Protein AF-A0AA41H7H0-F1 (afdb_monomer_lite)

Radius of gyration: 14.62 Å; chains: 1; bounding box: 37×20×45 Å

pLDDT: mean 85.16, std 9.26, range [47.34, 96.25]

Structure (mmCIF, N/CA/C/O backbone):
data_AF-A0AA41H7H0-F1
#
_entry.id   AF-A0AA41H7H0-F1
#
loop_
_atom_site.group_PDB
_atom_site.id
_atom_site.type_symbol
_atom_site.label_atom_id
_atom_site.label_alt_id
_atom_site.label_comp_id
_atom_site.label_asym_id
_atom_site.label_entity_id
_atom_site.label_seq_id
_atom_site.pdbx_PDB_ins_code
_atom_site.Cartn_x
_atom_site.Cartn_y
_atom_site.Cartn_z
_atom_site.occupancy
_atom_site.B_iso_or_equiv
_atom_site.auth_seq_id
_atom_site.auth_comp_id
_atom_site.auth_asym_id
_atom_site.auth_atom_id
_atom_site.pdbx_PDB_model_num
ATOM 1 N N . MET A 1 1 ? 5.687 6.953 16.410 1.00 66.69 1 MET A N 1
ATOM 2 C CA . MET A 1 1 ? 4.572 5.976 16.454 1.00 66.69 1 MET A CA 1
ATOM 3 C C . MET A 1 1 ? 3.593 6.211 17.602 1.00 66.69 1 MET A C 1
ATOM 5 O O . MET A 1 1 ? 2.404 6.021 17.392 1.00 66.69 1 MET A O 1
ATOM 9 N N . THR A 1 2 ? 4.023 6.683 18.778 1.00 73.06 2 THR A N 1
ATOM 10 C CA . THR A 1 2 ? 3.118 7.040 19.896 1.00 73.06 2 THR A CA 1
ATOM 11 C C . THR A 1 2 ? 2.035 8.058 19.512 1.00 73.06 2 THR A C 1
ATOM 13 O O . THR A 1 2 ? 0.883 7.904 19.909 1.00 73.06 2 THR A O 1
ATOM 16 N N . TRP A 1 3 ? 2.356 9.047 18.669 1.00 80.00 3 TRP A N 1
ATOM 17 C CA . TRP A 1 3 ? 1.374 10.027 18.186 1.00 80.00 3 TRP A CA 1
ATOM 18 C C . TRP A 1 3 ? 0.286 9.423 17.275 1.00 80.00 3 TRP A C 1
ATOM 20 O O . TRP A 1 3 ? -0.851 9.896 17.327 1.00 80.00 3 TRP A O 1
ATOM 30 N N . CYS A 1 4 ? 0.617 8.399 16.472 1.00 81.56 4 CYS A N 1
ATOM 31 C CA . CYS A 1 4 ? -0.334 7.663 15.625 1.00 81.56 4 CYS A CA 1
ATOM 32 C C . CYS A 1 4 ? -1.323 6.894 16.500 1.00 81.56 4 CYS A C 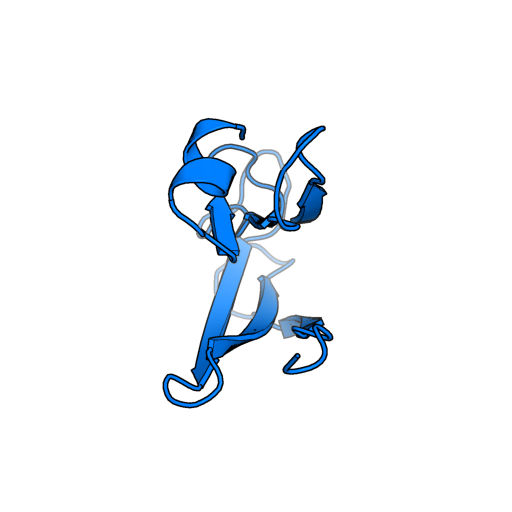1
ATOM 34 O O . CYS A 1 4 ? -2.532 6.955 16.287 1.00 81.56 4 CYS A O 1
ATOM 36 N N . ALA A 1 5 ? -0.789 6.229 17.528 1.00 78.06 5 ALA A N 1
ATOM 37 C CA . ALA A 1 5 ? -1.554 5.452 18.493 1.00 78.06 5 ALA A CA 1
ATOM 38 C C . ALA A 1 5 ? -2.591 6.318 19.222 1.00 78.06 5 ALA A C 1
ATOM 40 O O . ALA A 1 5 ? -3.772 5.981 19.247 1.00 78.06 5 ALA A O 1
ATOM 41 N N . GLY A 1 6 ? -2.165 7.480 19.734 1.00 79.44 6 GLY A N 1
ATOM 42 C CA . GLY A 1 6 ? -3.050 8.430 20.419 1.00 79.44 6 GLY A CA 1
ATOM 43 C C . GLY A 1 6 ? -4.129 9.048 19.521 1.00 79.44 6 GLY A C 1
ATOM 44 O O . GLY A 1 6 ? -5.124 9.552 20.026 1.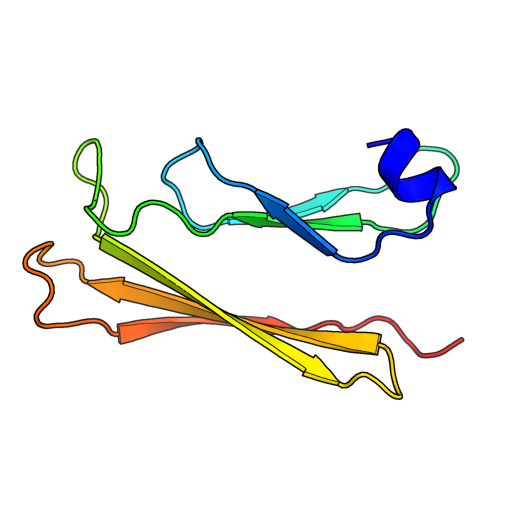00 79.44 6 GLY A O 1
ATOM 45 N N . ARG A 1 7 ? -3.962 8.988 18.193 1.00 85.12 7 ARG A N 1
ATOM 46 C CA . ARG A 1 7 ? -4.939 9.459 17.193 1.00 85.12 7 ARG A CA 1
ATOM 47 C C . ARG A 1 7 ? -5.750 8.331 16.556 1.00 85.12 7 ARG A C 1
ATOM 49 O O . ARG A 1 7 ? -6.484 8.582 15.609 1.00 85.12 7 ARG A O 1
ATOM 56 N N . GLN A 1 8 ? -5.611 7.101 17.053 1.00 81.25 8 GLN A N 1
ATOM 57 C CA . GLN A 1 8 ? -6.285 5.917 16.512 1.00 81.25 8 GLN A CA 1
ATOM 58 C C . GLN A 1 8 ? -6.001 5.665 15.017 1.00 81.25 8 GLN A C 1
ATOM 60 O O . GLN A 1 8 ? -6.841 5.128 14.294 1.00 81.25 8 GLN A O 1
ATOM 65 N N . VAL A 1 9 ? -4.807 6.029 14.542 1.00 85.12 9 VAL A N 1
ATOM 66 C CA . VAL A 1 9 ? -4.382 5.760 13.162 1.00 85.12 9 VAL A CA 1
ATOM 67 C C . VAL A 1 9 ? -4.055 4.274 13.021 1.00 85.12 9 VAL A C 1
ATOM 69 O O . VAL A 1 9 ? -3.130 3.788 13.664 1.00 85.12 9 VAL A O 1
ATOM 72 N N . GLY A 1 10 ? -4.806 3.551 12.185 1.00 83.06 10 GLY A N 1
ATOM 73 C CA . GLY A 1 10 ? -4.608 2.112 11.958 1.00 83.06 10 GLY A CA 1
ATOM 74 C C . GLY A 1 10 ? -3.662 1.759 10.804 1.00 83.06 10 GLY A C 1
ATOM 75 O O . GLY A 1 10 ? -3.086 0.673 10.808 1.00 83.06 10 GLY A O 1
ATOM 76 N N . LEU A 1 11 ? -3.496 2.668 9.840 1.00 87.69 11 LEU A N 1
ATOM 77 C CA . LEU A 1 11 ? -2.691 2.481 8.634 1.00 87.69 11 LEU A CA 1
ATOM 78 C C . LEU A 1 11 ? -1.872 3.748 8.357 1.00 87.69 11 LEU A C 1
ATOM 80 O O . LEU A 1 11 ? -2.412 4.853 8.397 1.00 87.69 11 LEU A O 1
ATOM 84 N N . VAL A 1 12 ? -0.582 3.589 8.067 1.00 90.12 12 VAL A N 1
ATOM 85 C CA . VAL A 1 12 ? 0.335 4.669 7.677 1.00 90.12 12 VAL A CA 1
ATOM 86 C C . VAL A 1 12 ? 0.962 4.326 6.333 1.00 90.12 12 VAL A C 1
ATOM 88 O O . VAL A 1 12 ? 1.575 3.270 6.196 1.00 90.12 12 VAL A O 1
ATOM 91 N N . LEU A 1 13 ? 0.856 5.240 5.367 1.00 90.00 13 LEU A N 1
ATOM 92 C CA . LEU A 1 13 ? 1.597 5.162 4.108 1.00 90.00 13 LEU A CA 1
ATOM 93 C C . LEU A 1 13 ? 2.951 5.852 4.287 1.00 90.00 13 LEU A C 1
ATOM 95 O O . LEU A 1 13 ? 3.013 7.003 4.722 1.00 90.00 13 LEU A O 1
ATOM 99 N N . HIS A 1 14 ? 4.034 5.141 3.994 1.00 87.50 14 HIS A N 1
ATOM 100 C CA . HIS A 1 14 ? 5.393 5.562 4.312 1.00 87.50 14 HIS A CA 1
ATOM 101 C C . HIS A 1 14 ? 6.300 5.548 3.074 1.00 87.50 14 HIS A C 1
ATOM 103 O O . HIS A 1 14 ? 6.650 4.497 2.545 1.00 87.50 14 HIS A O 1
ATOM 109 N N . GLY A 1 15 ? 6.708 6.735 2.622 1.00 80.56 15 GLY A N 1
ATOM 110 C CA . GLY A 1 15 ? 7.649 6.897 1.509 1.00 80.56 15 GLY A CA 1
ATOM 111 C C . GLY A 1 15 ? 9.127 6.780 1.915 1.00 80.56 15 GLY A C 1
ATOM 112 O O . GLY A 1 15 ? 9.472 6.234 2.962 1.00 80.56 15 GLY A O 1
ATOM 113 N N . HIS A 1 16 ? 10.011 7.335 1.079 1.00 82.06 16 HIS A N 1
ATOM 114 C CA . HIS A 1 16 ? 11.454 7.544 1.307 1.00 82.06 16 HIS A CA 1
ATOM 115 C C . HIS A 1 16 ? 12.371 6.309 1.283 1.00 82.06 16 HIS A C 1
ATOM 117 O O . HIS A 1 16 ? 13.454 6.383 0.720 1.00 82.06 16 HIS A O 1
ATOM 123 N N . LYS A 1 17 ? 11.966 5.148 1.811 1.00 76.62 17 LYS A N 1
ATOM 124 C CA . LYS A 1 17 ? 12.849 3.957 1.827 1.00 76.62 17 LYS A CA 1
ATOM 125 C C . LYS A 1 17 ? 13.084 3.307 0.454 1.00 76.62 17 LYS A C 1
ATOM 127 O O . LYS A 1 17 ? 13.914 2.407 0.350 1.00 76.62 17 LYS A O 1
ATOM 132 N N . HIS A 1 18 ? 12.323 3.718 -0.566 1.00 79.00 18 HIS A N 1
ATOM 133 C CA . HIS A 1 18 ? 12.377 3.214 -1.948 1.00 79.00 18 HIS A CA 1
ATOM 134 C C . HIS A 1 18 ? 12.253 1.678 -2.061 1.00 79.00 18 HIS A C 1
ATOM 136 O O . HIS A 1 18 ? 12.642 1.089 -3.063 1.00 79.00 18 HIS A O 1
ATOM 142 N N . ILE A 1 19 ? 11.708 1.017 -1.032 1.00 77.44 19 ILE A N 1
ATOM 143 C CA . ILE A 1 19 ? 11.471 -0.428 -0.974 1.00 77.44 19 ILE A CA 1
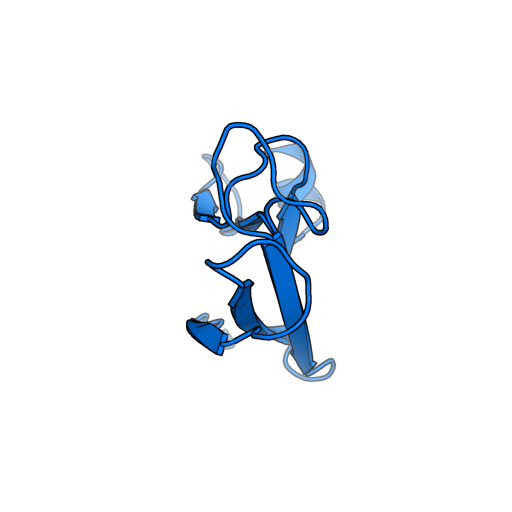ATOM 144 C C . ILE A 1 19 ? 10.024 -0.657 -0.525 1.00 77.44 19 ILE A C 1
ATOM 146 O O . ILE A 1 19 ? 9.647 -0.141 0.541 1.00 77.44 19 ILE A O 1
ATOM 150 N N . PRO A 1 20 ? 9.230 -1.437 -1.280 1.00 80.12 20 PRO A N 1
ATOM 151 C CA . PRO A 1 20 ? 7.927 -1.888 -0.823 1.00 80.12 20 PRO A CA 1
ATOM 152 C C . PRO A 1 20 ? 8.053 -2.739 0.441 1.00 80.12 20 PRO A C 1
ATOM 154 O O . PRO A 1 20 ? 8.845 -3.681 0.478 1.00 80.12 20 PRO A O 1
ATOM 157 N N . HIS A 1 21 ? 7.318 -2.405 1.498 1.00 83.56 21 HIS A N 1
ATOM 158 C CA . HIS A 1 21 ? 7.359 -3.175 2.743 1.00 83.56 21 HIS A CA 1
ATOM 159 C C . HIS A 1 21 ? 6.064 -3.064 3.537 1.00 83.56 21 HIS A C 1
ATOM 161 O O . HIS A 1 21 ? 5.351 -2.066 3.464 1.00 83.56 21 HIS A O 1
ATOM 167 N N . LEU A 1 22 ? 5.816 -4.081 4.358 1.00 88.56 22 LEU A N 1
ATOM 168 C CA . LEU A 1 22 ? 4.752 -4.104 5.349 1.00 88.56 22 LEU A CA 1
ATOM 169 C C . LEU A 1 22 ? 5.384 -4.297 6.726 1.00 88.56 22 LEU A C 1
ATOM 171 O O . LEU A 1 22 ? 6.200 -5.199 6.911 1.00 88.56 22 LEU A O 1
ATOM 175 N N . ALA A 1 23 ? 5.013 -3.462 7.690 1.00 87.88 23 ALA A N 1
ATOM 176 C CA . ALA A 1 23 ? 5.441 -3.625 9.072 1.00 87.88 23 ALA A CA 1
ATOM 177 C C . ALA A 1 23 ? 4.288 -3.328 10.030 1.00 87.88 23 ALA A C 1
ATOM 179 O O . ALA A 1 23 ? 3.631 -2.295 9.911 1.00 87.88 23 ALA A O 1
ATOM 180 N N . THR A 1 24 ? 4.087 -4.194 11.018 1.00 85.69 24 THR A N 1
ATOM 181 C CA . THR A 1 24 ? 3.176 -3.923 12.133 1.00 85.69 24 THR A CA 1
ATOM 182 C C . THR A 1 24 ? 3.989 -3.402 13.304 1.00 85.69 24 THR A C 1
ATOM 184 O O . THR A 1 24 ? 4.945 -4.039 13.742 1.00 85.69 24 THR A O 1
ATOM 187 N N . VAL A 1 25 ? 3.617 -2.232 13.816 1.00 83.25 25 VAL A N 1
ATOM 188 C CA . VAL A 1 25 ? 4.233 -1.652 15.008 1.00 83.25 25 VAL A CA 1
ATOM 189 C C . VAL A 1 25 ? 3.210 -1.641 16.131 1.00 83.25 25 VAL A C 1
ATOM 191 O O . VAL A 1 25 ? 2.127 -1.074 15.981 1.00 83.25 25 VAL A O 1
ATOM 194 N N . GLN A 1 26 ? 3.583 -2.225 17.267 1.00 78.75 26 GLN A N 1
ATOM 195 C CA . GLN A 1 26 ? 2.851 -2.129 18.527 1.00 78.75 26 GLN A CA 1
ATOM 196 C C . GLN A 1 26 ? 3.506 -1.061 19.416 1.00 78.75 26 GLN A C 1
ATOM 198 O O . GLN A 1 26 ? 4.599 -1.271 19.944 1.00 78.75 26 GLN A O 1
ATOM 203 N N . PRO A 1 27 ? 2.895 0.121 19.582 1.00 71.44 27 PRO A N 1
ATOM 204 C CA . PRO A 1 27 ? 3.319 1.079 20.596 1.00 71.44 27 PRO A CA 1
ATOM 205 C C . PRO A 1 27 ? 3.044 0.489 21.988 1.00 71.44 27 PRO A C 1
ATOM 207 O O . PRO A 1 27 ? 1.968 -0.064 22.188 1.00 71.44 27 PRO A O 1
ATOM 210 N N . MET A 1 28 ? 3.954 0.672 22.957 1.00 64.88 28 MET A N 1
ATOM 211 C CA . MET A 1 28 ? 3.900 0.074 24.314 1.00 64.88 28 MET A CA 1
ATOM 212 C C . MET A 1 28 ? 2.547 0.170 25.063 1.00 64.88 28 MET A C 1
ATOM 214 O O . MET A 1 28 ? 2.350 -0.569 26.016 1.00 64.88 28 MET A O 1
ATOM 218 N N . HIS A 1 29 ? 1.631 1.064 24.667 1.00 64.38 29 HIS A N 1
ATOM 219 C CA . HIS A 1 29 ? 0.325 1.276 25.312 1.00 64.38 29 HIS A CA 1
ATOM 220 C C . HIS A 1 29 ? -0.812 1.587 24.311 1.00 64.38 29 HIS A C 1
ATOM 222 O O . HIS A 1 29 ? -1.771 2.273 24.656 1.00 64.38 29 HIS A O 1
ATOM 228 N N . GLY A 1 30 ? -0.698 1.171 23.043 1.00 66.12 30 GLY A N 1
ATOM 229 C CA . GLY A 1 30 ? -1.634 1.585 21.991 1.00 66.12 30 GLY A CA 1
ATOM 230 C C . GLY A 1 30 ? -2.036 0.475 21.027 1.00 66.12 30 GLY A C 1
ATOM 231 O O . GLY A 1 30 ? -1.432 -0.591 20.993 1.00 66.12 30 GLY A O 1
ATOM 232 N N . ARG A 1 31 ? -3.064 0.750 20.214 1.00 73.56 31 ARG A N 1
ATOM 233 C CA . ARG A 1 31 ? -3.467 -0.125 19.104 1.00 73.56 31 ARG A CA 1
ATOM 234 C C . ARG A 1 31 ? -2.316 -0.333 18.116 1.00 73.56 31 ARG A C 1
ATOM 236 O O . ARG A 1 31 ? -1.506 0.570 17.899 1.00 73.56 31 ARG A O 1
ATOM 243 N N . GLU A 1 32 ? -2.305 -1.509 17.493 1.00 83.44 32 GLU A N 1
ATOM 244 C CA . GLU A 1 32 ? -1.428 -1.824 16.366 1.00 83.44 32 GLU A CA 1
ATOM 245 C C . GLU A 1 32 ? -1.582 -0.804 15.241 1.00 83.44 32 GLU A C 1
ATOM 247 O O . GLU A 1 32 ? -2.696 -0.457 14.834 1.00 83.44 32 GLU A O 1
ATOM 252 N N . VAL A 1 33 ? -0.440 -0.352 14.729 1.00 86.06 33 VAL A N 1
ATOM 253 C CA . VAL A 1 33 ? -0.359 0.509 13.554 1.00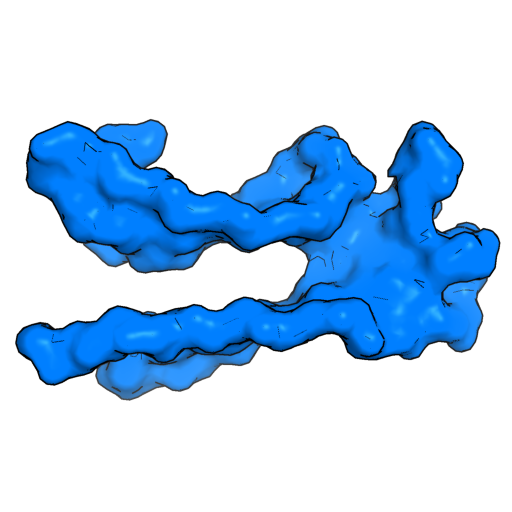 86.06 33 VAL A CA 1
ATOM 254 C C . VAL A 1 33 ? 0.339 -0.274 12.457 1.00 86.06 33 VAL A C 1
ATOM 256 O O . VAL A 1 33 ? 1.488 -0.689 12.626 1.00 86.06 33 VAL A O 1
ATOM 259 N N . THR A 1 34 ? -0.339 -0.453 11.328 1.00 89.50 34 THR A N 1
ATOM 260 C CA . THR A 1 34 ? 0.285 -1.042 10.145 1.00 89.50 34 THR A CA 1
ATOM 261 C C . THR A 1 34 ? 0.927 0.051 9.306 1.00 89.50 34 THR A C 1
ATOM 263 O O . THR A 1 34 ? 0.317 1.087 9.042 1.00 89.50 34 THR A O 1
ATOM 266 N N . VAL A 1 35 ? 2.170 -0.166 8.899 1.00 90.25 35 VAL A N 1
ATOM 267 C CA . VAL A 1 35 ? 2.931 0.719 8.023 1.00 90.25 35 VAL A CA 1
ATOM 268 C C . VAL A 1 35 ? 3.112 0.022 6.685 1.00 90.25 35 VAL A C 1
ATOM 270 O O . VAL A 1 35 ? 3.608 -1.103 6.631 1.00 90.25 35 VAL A O 1
ATOM 273 N N . VAL A 1 36 ? 2.719 0.711 5.620 1.00 91.19 36 VAL A N 1
ATOM 274 C CA . VAL A 1 36 ? 2.865 0.273 4.233 1.00 91.19 36 VAL A CA 1
ATOM 275 C C . VAL A 1 36 ? 3.824 1.226 3.546 1.00 91.19 36 VAL A C 1
ATOM 277 O O . VAL A 1 36 ? 3.560 2.426 3.457 1.00 91.19 36 VAL A O 1
ATOM 280 N N . GLY A 1 37 ? 4.949 0.700 3.079 1.00 90.19 37 GLY A N 1
ATOM 281 C CA . GLY A 1 37 ? 5.836 1.419 2.182 1.00 90.19 37 GLY A CA 1
ATOM 282 C C . GLY A 1 37 ? 5.584 1.034 0.738 1.00 90.19 37 GLY A C 1
ATOM 283 O O . GLY A 1 37 ? 5.562 -0.154 0.441 1.00 90.19 37 GLY A O 1
ATOM 284 N N . CYS A 1 38 ? 5.465 2.039 -0.130 1.00 83.19 38 CYS A N 1
ATOM 285 C CA . CYS A 1 38 ? 5.114 1.888 -1.547 1.00 83.19 38 CYS A CA 1
ATOM 286 C C . CYS A 1 38 ? 6.304 1.821 -2.510 1.00 83.19 38 CYS A C 1
ATOM 288 O O . CYS A 1 38 ? 6.131 1.639 -3.711 1.00 83.19 38 CYS A O 1
ATOM 290 N N . GLY A 1 39 ? 7.526 1.964 -1.996 1.00 87.00 39 GLY A N 1
ATOM 291 C CA . GLY A 1 39 ? 8.736 1.938 -2.810 1.00 87.00 39 GLY A CA 1
ATOM 292 C C . GLY A 1 39 ? 8.945 3.200 -3.657 1.00 87.00 39 GLY A C 1
ATOM 293 O O . GLY A 1 39 ? 8.839 4.307 -3.132 1.00 87.00 39 GLY A O 1
ATOM 294 N N . SER A 1 40 ? 9.352 3.034 -4.918 1.00 88.25 40 SER A N 1
ATOM 295 C CA . SER A 1 40 ? 9.644 4.106 -5.879 1.00 88.25 40 SER A CA 1
ATOM 296 C C . SER A 1 40 ? 8.917 3.865 -7.201 1.00 88.25 40 SER A C 1
ATOM 298 O O . SER A 1 40 ? 9.151 2.855 -7.865 1.00 88.25 40 SER A O 1
ATOM 300 N N . SER A 1 41 ? 8.113 4.834 -7.640 1.00 88.94 41 SER A N 1
ATOM 301 C CA . SER A 1 41 ? 7.416 4.779 -8.932 1.00 88.94 41 SER A CA 1
ATOM 302 C C . SER A 1 41 ? 8.351 4.874 -10.135 1.00 88.94 41 SER A C 1
ATOM 304 O O . SER A 1 41 ? 7.968 4.467 -11.224 1.00 88.94 41 SER A O 1
ATOM 306 N N . VAL A 1 42 ? 9.574 5.372 -9.943 1.00 87.81 42 VAL A N 1
ATOM 307 C CA . VAL A 1 42 ? 10.599 5.525 -10.990 1.00 87.81 42 VAL A CA 1
ATOM 308 C C . VAL A 1 42 ? 11.741 4.515 -10.853 1.00 87.81 42 VAL A C 1
ATOM 310 O O . VAL A 1 42 ? 12.739 4.605 -11.560 1.00 87.81 42 VAL A O 1
ATOM 313 N N . GLY A 1 43 ? 11.614 3.556 -9.927 1.00 84.50 43 GLY A N 1
ATOM 314 C CA . GLY A 1 43 ? 12.735 2.721 -9.501 1.00 84.50 43 GLY A CA 1
ATOM 315 C C . GLY A 1 43 ? 13.779 3.545 -8.741 1.00 84.50 43 GLY A C 1
ATOM 316 O O . GLY A 1 43 ? 13.709 4.773 -8.678 1.00 84.50 43 GLY A O 1
ATOM 317 N N . ALA A 1 44 ? 14.714 2.891 -8.059 1.00 85.31 44 ALA A N 1
ATOM 318 C CA . ALA A 1 44 ? 15.843 3.572 -7.417 1.00 85.31 44 ALA A CA 1
ATOM 319 C C . ALA A 1 44 ? 16.906 2.564 -6.993 1.00 85.31 44 ALA A C 1
ATOM 321 O O . ALA A 1 44 ? 16.558 1.502 -6.492 1.00 85.31 44 ALA A O 1
ATOM 322 N N . GLU A 1 45 ? 18.191 2.907 -7.113 1.00 83.75 45 GLU A N 1
ATOM 323 C CA . GLU A 1 45 ? 19.290 2.080 -6.574 1.00 83.75 45 GLU A CA 1
ATOM 324 C C . GLU A 1 45 ? 19.264 0.621 -7.082 1.00 83.75 45 GLU A C 1
ATOM 326 O O . GLU A 1 45 ? 19.511 -0.317 -6.328 1.00 83.75 45 GLU A O 1
ATOM 331 N N . GLY A 1 46 ? 18.895 0.412 -8.352 1.00 81.19 46 GLY A N 1
ATOM 332 C CA . GLY A 1 46 ? 18.742 -0.929 -8.933 1.00 81.19 46 GLY A CA 1
ATOM 333 C C . GLY A 1 46 ? 17.478 -1.680 -8.492 1.00 81.19 46 GLY A C 1
ATOM 334 O O . GLY A 1 46 ? 17.332 -2.859 -8.805 1.00 81.19 46 GLY A O 1
ATOM 335 N N . LYS A 1 47 ? 16.563 -1.021 -7.771 1.00 84.25 47 LYS A N 1
ATOM 336 C CA . LYS A 1 47 ? 15.273 -1.583 -7.355 1.00 84.25 47 LYS A CA 1
ATOM 337 C C . LYS A 1 47 ? 14.189 -1.328 -8.413 1.00 84.25 47 LYS A C 1
ATOM 339 O O . LYS A 1 47 ? 14.206 -0.258 -9.031 1.00 84.25 47 LYS A O 1
ATOM 344 N N . PRO A 1 48 ? 13.230 -2.263 -8.569 1.00 89.25 48 PRO A N 1
ATOM 345 C CA . PRO A 1 48 ? 12.109 -2.145 -9.501 1.00 89.25 48 PRO A CA 1
ATOM 346 C C . PRO A 1 48 ? 11.290 -0.860 -9.342 1.00 89.25 48 PRO A C 1
ATOM 348 O O . PRO A 1 48 ? 11.156 -0.324 -8.237 1.00 89.25 48 PRO A O 1
ATOM 351 N N . MET A 1 49 ? 10.661 -0.425 -10.436 1.00 93.75 49 MET A N 1
ATOM 352 C CA . MET A 1 49 ? 9.547 0.521 -10.358 1.00 93.75 49 MET A CA 1
ATOM 353 C C . MET A 1 49 ? 8.384 -0.151 -9.631 1.00 93.75 49 MET A C 1
ATOM 355 O O . MET A 1 49 ? 8.092 -1.322 -9.872 1.00 93.75 49 MET A O 1
ATOM 359 N N . CYS A 1 50 ? 7.710 0.565 -8.740 1.00 93.50 50 CYS A N 1
ATOM 360 C CA . CYS A 1 50 ? 6.621 0.005 -7.952 1.00 93.50 50 CYS A CA 1
ATOM 361 C C . CYS A 1 50 ? 5.530 1.021 -7.626 1.00 93.50 50 CYS A C 1
ATOM 363 O O . CYS A 1 50 ? 5.762 2.228 -7.559 1.00 93.50 50 CYS A O 1
ATOM 365 N N . TYR A 1 51 ? 4.323 0.497 -7.441 1.00 92.31 51 TYR A N 1
ATOM 366 C CA . TYR A 1 51 ? 3.188 1.228 -6.902 1.00 92.31 51 TYR A CA 1
ATOM 367 C C . TYR A 1 51 ? 2.299 0.278 -6.104 1.00 92.31 51 TYR A C 1
ATOM 369 O O . TYR A 1 51 ? 2.290 -0.933 -6.334 1.00 92.31 51 TYR A O 1
ATOM 377 N N . ASP A 1 52 ? 1.495 0.857 -5.219 1.00 93.25 52 ASP A N 1
ATOM 378 C CA . ASP A 1 52 ? 0.552 0.115 -4.396 1.00 93.25 52 ASP A CA 1
ATOM 379 C C . ASP A 1 52 ? -0.876 0.565 -4.694 1.00 93.25 52 ASP A C 1
ATOM 381 O O . ASP A 1 52 ? -1.137 1.751 -4.907 1.00 93.25 52 ASP A O 1
ATOM 385 N N . ILE A 1 53 ? -1.820 -0.373 -4.640 1.00 93.88 53 ILE A N 1
ATOM 386 C CA . ILE A 1 53 ? -3.252 -0.067 -4.620 1.00 93.88 53 ILE A CA 1
ATOM 387 C C . ILE A 1 53 ? -3.777 -0.356 -3.220 1.00 93.88 53 ILE A C 1
ATOM 389 O O . ILE A 1 53 ? -3.856 -1.513 -2.805 1.00 93.88 53 ILE A O 1
ATOM 393 N N . VAL A 1 54 ? -4.160 0.704 -2.509 1.00 92.62 54 VAL A N 1
ATOM 394 C CA . VAL A 1 54 ? -4.801 0.624 -1.194 1.00 92.62 54 VAL A CA 1
ATOM 395 C C . VAL A 1 54 ? -6.312 0.695 -1.390 1.00 92.62 54 VAL A C 1
ATOM 397 O O . VAL A 1 54 ? -6.833 1.689 -1.890 1.00 92.62 54 VAL A O 1
ATOM 400 N N . THR A 1 55 ? -7.022 -0.351 -0.978 1.00 94.25 55 THR A N 1
ATOM 401 C CA . THR A 1 55 ? -8.491 -0.373 -0.937 1.00 94.25 55 THR A CA 1
ATOM 402 C C . THR A 1 55 ? -8.942 -0.252 0.510 1.00 94.25 55 THR A C 1
ATOM 404 O O . THR A 1 55 ? -8.379 -0.916 1.377 1.00 94.25 55 THR A O 1
ATOM 407 N N . ILE A 1 56 ? -9.936 0.596 0.779 1.00 91.50 56 ILE A N 1
ATOM 408 C CA . ILE A 1 56 ? -10.493 0.816 2.118 1.00 91.50 56 ILE A CA 1
ATOM 409 C C . ILE A 1 56 ? -12.005 0.626 2.041 1.00 91.50 56 ILE A C 1
ATOM 411 O O . ILE A 1 56 ? -12.652 1.272 1.225 1.00 91.50 56 ILE A O 1
ATOM 415 N N . GLU A 1 57 ? -12.551 -0.218 2.915 1.00 91.19 57 GLU A N 1
ATOM 416 C CA . GLU A 1 57 ? -13.987 -0.318 3.180 1.00 91.19 57 GLU A CA 1
ATOM 417 C C . GLU A 1 57 ? -14.340 0.657 4.316 1.00 91.19 57 GLU A C 1
ATOM 419 O O . GLU A 1 57 ? -13.985 0.392 5.475 1.00 91.19 57 GLU A O 1
ATOM 424 N N . PRO A 1 58 ? -14.995 1.801 4.034 1.00 87.12 58 PRO A N 1
ATOM 425 C CA . PRO A 1 58 ? -15.206 2.843 5.034 1.00 87.12 58 PRO A CA 1
ATOM 426 C C . PRO A 1 58 ? -16.083 2.389 6.201 1.00 87.12 58 PRO A C 1
ATOM 428 O O . PRO A 1 58 ? -15.841 2.810 7.334 1.00 87.12 58 PRO A O 1
ATOM 431 N N . ALA A 1 59 ? -17.068 1.518 5.951 1.00 87.12 59 ALA A N 1
ATOM 432 C CA . ALA A 1 59 ? -18.009 1.086 6.979 1.00 87.12 59 ALA A CA 1
ATOM 433 C C . ALA A 1 59 ? -17.317 0.244 8.059 1.00 87.12 59 ALA A C 1
ATOM 435 O O . ALA A 1 59 ? -17.519 0.454 9.255 1.00 87.12 59 ALA A O 1
ATOM 436 N N . THR A 1 60 ? -16.454 -0.683 7.642 1.00 85.56 60 THR A N 1
ATOM 437 C CA . THR A 1 60 ? -15.747 -1.588 8.558 1.00 85.56 60 THR A CA 1
ATOM 438 C C . THR A 1 60 ? -14.351 -1.095 8.920 1.00 85.56 60 THR A C 1
ATOM 440 O O . THR A 1 60 ? -13.682 -1.722 9.741 1.00 85.56 60 THR A O 1
ATOM 443 N N . LYS A 1 61 ? -13.878 -0.011 8.286 1.00 84.44 61 LYS A N 1
ATOM 444 C CA . LYS A 1 61 ? -12.500 0.503 8.374 1.00 84.44 61 LYS A CA 1
ATOM 445 C C . LYS A 1 61 ? -11.441 -0.559 8.055 1.00 84.44 61 LYS A C 1
ATOM 447 O O . LYS A 1 61 ? -10.306 -0.465 8.531 1.00 84.44 61 LYS A O 1
ATOM 452 N N . ARG A 1 62 ? -11.825 -1.569 7.268 1.00 88.12 62 ARG A N 1
ATOM 453 C CA . ARG A 1 62 ? -10.913 -2.610 6.789 1.00 88.12 62 ARG A CA 1
ATOM 454 C C . ARG A 1 62 ? -10.195 -2.096 5.563 1.00 88.12 62 ARG A C 1
ATOM 456 O O . ARG A 1 62 ? -10.724 -1.262 4.830 1.00 88.12 62 ARG A O 1
ATOM 463 N N . TRP A 1 63 ? -9.001 -2.610 5.337 1.00 91.75 63 TRP A N 1
ATOM 464 C CA . TRP A 1 63 ? -8.209 -2.239 4.184 1.00 91.75 63 TRP A CA 1
ATOM 465 C C . TRP A 1 63 ? -7.465 -3.444 3.618 1.00 91.75 63 TRP A C 1
ATOM 467 O O . TRP A 1 63 ? -7.262 -4.456 4.290 1.00 91.75 63 TRP A O 1
ATOM 477 N N . SER A 1 64 ? -7.054 -3.319 2.365 1.00 93.94 64 SER A N 1
ATOM 478 C CA . SER A 1 64 ? -6.127 -4.230 1.705 1.00 93.94 64 SER A CA 1
ATOM 479 C C . SER A 1 64 ? -5.136 -3.433 0.875 1.00 93.94 64 SER A C 1
ATOM 481 O O . SER A 1 64 ? -5.476 -2.366 0.360 1.00 93.94 64 SER A O 1
ATOM 483 N N . VAL A 1 65 ? -3.927 -3.957 0.706 1.00 94.50 65 VAL A N 1
ATOM 484 C CA . VAL A 1 65 ? -2.909 -3.368 -0.167 1.00 94.50 65 VAL A CA 1
ATOM 485 C C . VAL A 1 65 ? -2.425 -4.405 -1.157 1.00 94.50 65 VAL A C 1
ATOM 487 O O . VAL A 1 65 ? -2.016 -5.488 -0.758 1.00 94.50 65 VAL A O 1
ATOM 490 N N . SER A 1 66 ? -2.464 -4.062 -2.440 1.00 95.25 66 SER A N 1
ATOM 491 C CA . SER A 1 66 ? -1.858 -4.843 -3.519 1.00 95.25 66 SER A CA 1
ATOM 492 C C . SER A 1 66 ? -0.572 -4.168 -3.974 1.00 95.25 66 SER A C 1
ATOM 494 O O . SER A 1 66 ? -0.607 -2.991 -4.329 1.00 95.25 66 SER A O 1
ATOM 496 N N . PHE A 1 67 ? 0.535 -4.906 -3.975 1.00 93.81 67 PHE A N 1
ATOM 497 C CA . PHE A 1 67 ? 1.863 -4.398 -4.324 1.00 93.81 67 PHE A CA 1
ATOM 498 C C . PHE A 1 67 ? 2.205 -4.774 -5.763 1.00 93.81 67 PHE A C 1
ATOM 500 O O . PHE A 1 67 ? 2.280 -5.964 -6.081 1.00 93.81 67 PHE A O 1
ATOM 507 N N . TYR A 1 68 ? 2.446 -3.782 -6.617 1.00 94.94 68 TYR A N 1
ATOM 508 C CA . TYR A 1 68 ? 2.823 -3.984 -8.013 1.00 94.94 68 TYR A CA 1
ATOM 509 C C . TYR A 1 68 ? 4.269 -3.584 -8.255 1.00 94.94 68 TYR A C 1
ATOM 511 O O . TYR A 1 68 ? 4.744 -2.568 -7.746 1.00 94.94 68 TYR A O 1
ATOM 519 N N . GLN A 1 69 ? 4.963 -4.375 -9.069 1.00 95.19 69 GLN A N 1
ATOM 520 C CA . GLN A 1 69 ? 6.342 -4.105 -9.463 1.00 95.19 69 GLN A CA 1
ATOM 521 C C . GLN A 1 69 ? 6.542 -4.323 -10.958 1.00 95.19 69 GLN A C 1
ATOM 523 O O . GLN A 1 69 ? 6.043 -5.298 -11.521 1.00 95.19 69 GLN A O 1
ATOM 528 N N . ASP A 1 70 ? 7.314 -3.437 -11.574 1.00 94.56 70 ASP A N 1
ATOM 529 C CA . ASP A 1 70 ? 7.935 -3.645 -12.873 1.00 94.56 70 ASP A CA 1
ATOM 530 C C . ASP A 1 70 ? 9.444 -3.843 -12.674 1.00 94.56 70 ASP A C 1
ATOM 532 O O . ASP A 1 70 ? 10.202 -2.898 -12.430 1.00 94.56 70 ASP A O 1
ATOM 536 N N . THR A 1 71 ? 9.877 -5.101 -12.768 1.00 90.38 71 THR A N 1
ATOM 537 C CA . THR A 1 71 ? 11.282 -5.493 -12.603 1.00 90.38 71 THR A CA 1
ATOM 538 C C . THR A 1 71 ? 12.159 -5.085 -13.781 1.00 90.38 71 THR A C 1
ATOM 540 O O . THR A 1 71 ? 13.379 -5.114 -13.644 1.00 90.38 71 THR A O 1
ATOM 543 N N . ARG A 1 72 ? 11.571 -4.731 -14.934 1.00 90.19 72 ARG A N 1
ATOM 544 C CA . ARG A 1 72 ? 12.321 -4.181 -16.073 1.00 90.19 72 ARG A CA 1
ATOM 545 C C . ARG A 1 72 ? 12.684 -2.721 -15.832 1.00 90.19 72 ARG A C 1
ATOM 547 O O . ARG A 1 72 ? 13.718 -2.273 -16.314 1.00 90.19 72 ARG A O 1
ATOM 554 N N . GLY A 1 73 ? 11.864 -2.016 -15.051 1.00 89.06 73 GLY A N 1
ATOM 555 C CA . GLY A 1 73 ? 12.079 -0.614 -14.710 1.00 89.06 73 GLY A CA 1
ATOM 556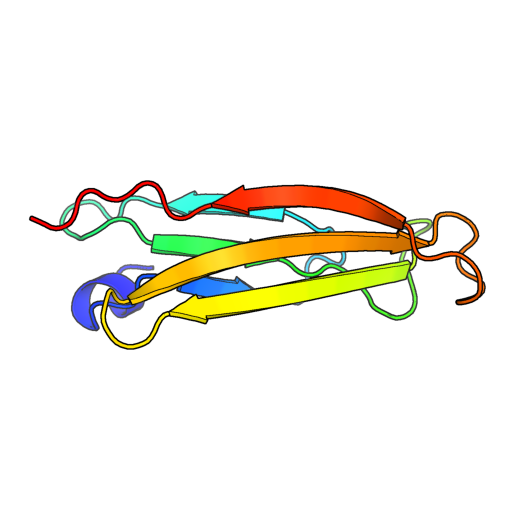 C C . GLY A 1 73 ? 11.878 0.327 -15.898 1.00 89.06 73 GLY A C 1
ATOM 557 O O . GLY A 1 73 ? 12.481 1.396 -15.925 1.00 89.06 73 GLY A O 1
ATOM 558 N N . ASP A 1 74 ? 11.071 -0.080 -16.881 1.00 90.88 74 ASP A N 1
ATOM 559 C CA . ASP A 1 74 ? 10.758 0.702 -18.083 1.00 90.88 74 ASP A CA 1
ATOM 560 C C . ASP A 1 74 ? 9.300 1.201 -18.109 1.00 90.88 74 ASP A C 1
ATOM 562 O O . ASP A 1 74 ? 8.895 1.924 -19.019 1.00 90.88 74 ASP A O 1
ATOM 566 N N . GLY A 1 75 ? 8.511 0.845 -17.093 1.00 89.75 75 GLY A N 1
ATOM 567 C CA . GLY A 1 75 ? 7.114 1.217 -16.921 1.00 89.75 75 GLY A CA 1
ATOM 568 C C . GLY A 1 75 ? 6.134 0.354 -17.717 1.00 89.75 75 GLY A C 1
ATOM 569 O O . GLY A 1 75 ? 4.931 0.611 -17.659 1.00 89.75 75 GLY A O 1
ATOM 570 N N . SER A 1 76 ? 6.600 -0.660 -18.453 1.00 90.56 76 SE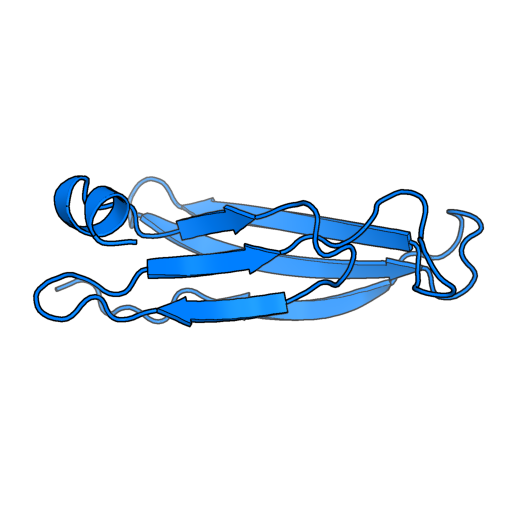R A N 1
ATOM 571 C CA . SER A 1 76 ? 5.768 -1.425 -19.394 1.00 90.56 76 SER A CA 1
ATOM 572 C C . SER A 1 76 ? 5.100 -2.667 -18.795 1.00 90.56 76 SER A C 1
ATOM 574 O O . SER A 1 76 ? 4.165 -3.204 -19.390 1.00 90.56 76 SER A O 1
ATOM 576 N N . GLY A 1 77 ? 5.573 -3.145 -17.639 1.00 91.75 77 GLY A N 1
ATOM 577 C CA . GLY A 1 77 ? 5.344 -4.530 -17.212 1.00 91.75 77 GLY A CA 1
ATOM 578 C C . GLY A 1 77 ? 4.999 -4.728 -15.739 1.00 91.75 77 GLY A C 1
ATOM 579 O O . GLY A 1 77 ? 5.491 -5.676 -15.129 1.00 91.75 77 GLY A O 1
ATOM 580 N N . PHE A 1 78 ? 4.172 -3.864 -15.148 1.00 95.62 78 PHE A N 1
ATOM 581 C CA . PHE A 1 78 ? 3.790 -4.018 -13.743 1.00 95.62 78 PHE A CA 1
ATOM 582 C C . PHE A 1 78 ? 3.012 -5.314 -13.489 1.00 95.62 78 PHE A C 1
ATOM 584 O O . PHE A 1 78 ? 2.004 -5.598 -14.135 1.00 95.62 78 PHE A O 1
ATOM 591 N N . SER A 1 79 ? 3.455 -6.072 -12.490 1.00 96.25 79 SER A N 1
ATOM 592 C CA . SER A 1 79 ? 2.857 -7.339 -12.069 1.00 96.25 79 SER A CA 1
ATOM 593 C C . SER A 1 79 ? 2.588 -7.343 -10.567 1.00 96.25 79 SER A C 1
ATOM 595 O O . SER A 1 79 ? 3.346 -6.754 -9.792 1.00 96.25 79 SER A O 1
ATOM 597 N N . LEU A 1 80 ? 1.498 -7.996 -10.158 1.00 95.69 80 LEU A N 1
ATOM 598 C CA . LEU A 1 80 ? 1.137 -8.150 -8.750 1.00 95.69 80 LEU A CA 1
ATOM 599 C C . LEU A 1 80 ? 2.141 -9.078 -8.058 1.00 95.69 80 LEU A C 1
ATOM 601 O O . LEU A 1 80 ? 2.328 -10.213 -8.485 1.00 95.69 80 LEU A O 1
ATOM 605 N N . GLN A 1 81 ? 2.744 -8.602 -6.973 1.00 93.88 81 GLN A N 1
ATOM 606 C CA . GLN A 1 81 ? 3.744 -9.350 -6.208 1.00 93.88 81 GLN A CA 1
ATOM 607 C C . GLN A 1 81 ? 3.198 -9.875 -4.884 1.00 93.88 81 GLN A C 1
ATOM 609 O O . GLN A 1 81 ? 3.544 -10.974 -4.459 1.00 93.88 81 GLN A O 1
ATOM 614 N N . ASN A 1 82 ? 2.363 -9.090 -4.203 1.00 90.94 82 ASN A N 1
ATOM 615 C CA . ASN A 1 82 ? 1.835 -9.460 -2.895 1.00 90.94 82 ASN A CA 1
ATOM 616 C C . ASN A 1 82 ? 0.510 -8.747 -2.605 1.00 90.94 82 ASN A C 1
ATOM 618 O O . ASN A 1 82 ? 0.226 -7.691 -3.176 1.00 90.94 82 ASN A O 1
ATOM 622 N N . VAL A 1 83 ? -0.267 -9.303 -1.676 1.00 92.06 83 VAL A N 1
ATOM 623 C CA . VAL A 1 83 ? -1.471 -8.689 -1.117 1.00 92.06 83 VAL A CA 1
ATOM 624 C C . VAL A 1 83 ? -1.405 -8.747 0.408 1.00 92.06 83 VAL A C 1
ATOM 626 O O . VAL A 1 83 ? -1.285 -9.819 0.994 1.00 92.06 83 VAL A O 1
ATOM 629 N N . ALA A 1 84 ? -1.517 -7.591 1.056 1.00 91.06 84 ALA A N 1
ATOM 630 C CA . ALA A 1 84 ? -1.694 -7.479 2.499 1.00 91.06 84 ALA A CA 1
ATOM 631 C C . ALA A 1 84 ? -3.161 -7.193 2.825 1.00 91.06 84 ALA A C 1
ATOM 633 O O . ALA A 1 84 ? -3.804 -6.384 2.155 1.00 91.06 84 ALA A O 1
ATOM 634 N N . LEU A 1 85 ? -3.680 -7.834 3.870 1.00 89.06 85 LEU A N 1
ATOM 635 C CA . LEU A 1 85 ? -5.066 -7.704 4.313 1.00 89.06 85 LEU A CA 1
ATOM 636 C C . LEU A 1 85 ? -5.112 -7.262 5.772 1.00 89.06 85 LEU A C 1
ATOM 638 O O . LEU A 1 85 ? -4.325 -7.726 6.597 1.00 89.06 85 LEU A O 1
ATOM 642 N N . ASP A 1 86 ? -6.083 -6.415 6.097 1.00 87.50 86 ASP A N 1
ATOM 643 C CA . ASP A 1 86 ? -6.427 -6.115 7.478 1.00 87.50 86 ASP A CA 1
ATOM 644 C C . ASP A 1 86 ? -7.177 -7.293 8.116 1.00 87.50 86 ASP A C 1
ATOM 646 O O . ASP A 1 86 ? -8.353 -7.530 7.832 1.00 87.50 86 ASP A O 1
ATOM 650 N N . LEU A 1 87 ? -6.487 -8.032 8.988 1.00 78.12 87 LEU A N 1
ATOM 651 C CA . LEU A 1 87 ? -7.037 -9.187 9.705 1.00 78.12 87 LEU A CA 1
ATOM 652 C C . LEU A 1 87 ? -7.606 -8.832 11.086 1.00 78.12 87 LEU A C 1
ATOM 654 O O . LEU A 1 87 ? -7.985 -9.730 11.839 1.00 78.12 87 LEU A O 1
ATOM 658 N N . ARG A 1 88 ? -7.667 -7.546 11.454 1.00 74.75 88 ARG A N 1
ATOM 659 C CA . ARG A 1 88 ? -8.200 -7.142 12.760 1.00 74.75 88 ARG A CA 1
ATOM 660 C C . ARG A 1 88 ? -9.665 -7.570 12.879 1.00 74.75 88 ARG A C 1
ATOM 662 O O . ARG A 1 88 ? -10.509 -7.207 12.056 1.00 74.75 88 ARG A O 1
ATOM 669 N N . ALA A 1 89 ? -9.974 -8.329 13.929 1.00 60.81 89 ALA A N 1
ATOM 670 C CA . ALA A 1 89 ? -11.352 -8.634 14.285 1.00 60.81 89 ALA A CA 1
ATOM 671 C C . ALA A 1 89 ? -12.064 -7.330 14.676 1.00 60.81 89 ALA A C 1
ATOM 673 O O . ALA A 1 89 ? -11.525 -6.514 15.426 1.00 60.81 89 ALA A O 1
ATOM 674 N N . SER A 1 90 ? -13.268 -7.123 14.146 1.00 54.41 90 SER A N 1
ATOM 675 C CA . SER A 1 90 ? -14.167 -6.056 14.581 1.00 54.41 90 SER A CA 1
ATOM 676 C C . SER A 1 90 ? -14.634 -6.378 16.000 1.00 54.41 90 SER A C 1
ATOM 678 O O . SER A 1 90 ? -15.591 -7.128 16.172 1.00 54.41 90 SER A O 1
ATOM 680 N N . GLY A 1 91 ? -13.875 -5.901 16.986 1.00 47.34 91 GLY A N 1
ATOM 681 C CA . GLY A 1 91 ? -14.250 -5.883 18.400 1.00 47.34 91 GLY A CA 1
ATOM 682 C C . GLY A 1 91 ? -15.008 -4.622 18.769 1.00 47.34 91 GLY A C 1
ATOM 683 O O . GLY A 1 91 ? -14.786 -3.585 18.096 1.00 47.34 91 GLY A O 1
#

Secondary structure (DSSP, 8-state):
-HHHHHTT--EEEE-SS-SEEEEEE--TTS--EEEEEE--TT-BTTBPEEEEEEEEETTTTEEEEEEEEETTSSSS--EEEEEEE------

Foldseek 3Di:
DVVCFVVVAAEAEDEDPLDFDWDWDDDPPGDIHIYTYFHACQHDPLGWRKGKDWDADVVQRWIKIWIWTDNVSPNPDIDTDDMDTDPDDPD

Sequence (91 aa):
MTWCAGRQVGLVLHGHKHIPHLATVQPMHGREVTVVGCGSSVGAEGKPMCYDIVTIEPATKRWSVSFYQDTRGDGSGFSLQNVALDLRASG

Organism: NCBI:txid2849652